Protein AF-A0A7S3HW57-F1 (afdb_monomer_lite)

Radius of gyration: 23.45 Å; chains: 1; bounding box: 52×31×63 Å

Sequence (99 aa):
MRVIFYAEPSTPEQALSLKTQADSESEEARWVSVQECANLDNSAPGLRGDELLVWGNYLNKGGHVYPLTMFGSEGSFQNTFNSKSRTIEELDKMRDEQS

Foldseek 3Di:
DDDDDDDDPPDPVVVVVPDPDDDPVCVVPDDDQLVVLVVQQVDPPHDPDCVSNVVNVCVVVVHDDDDPCVVHDVVPPPPPPDPPPPDVVNVVVVVVVVD

Secondary structure (DSSP, 8-state):
---------SSHHHHHHS--S--TTSTT-----HHHHHHHHTSTT--SSSHHHHHHHHHHTTPPPPPGGGG--TT------------HHHHHHHHHTT-

pLDDT: mean 76.57, std 14.02, range [42.97, 94.44]

Structure (mmCIF, N/CA/C/O backbone):
data_AF-A0A7S3HW57-F1
#
_entry.id   AF-A0A7S3HW57-F1
#
loop_
_atom_site.group_PDB
_atom_site.id
_atom_site.type_symbol
_atom_site.label_atom_id
_atom_site.label_alt_id
_atom_site.label_comp_id
_atom_site.label_asym_id
_atom_site.label_entity_id
_atom_site.label_seq_id
_atom_site.pdbx_PDB_ins_code
_atom_site.Cartn_x
_atom_site.Cartn_y
_atom_site.Cartn_z
_atom_site.occupancy
_atom_site.B_iso_or_equiv
_atom_site.auth_seq_id
_atom_site.auth_comp_id
_atom_site.auth_asym_id
_atom_site.auth_atom_id
_atom_site.pdbx_PDB_model_num
ATOM 1 N N . MET A 1 1 ? -9.898 -13.601 -9.174 1.00 54.25 1 MET A N 1
ATOM 2 C CA . MET A 1 1 ? -8.494 -13.194 -8.961 1.00 54.25 1 MET A CA 1
ATOM 3 C C . MET A 1 1 ? -8.491 -11.692 -8.728 1.00 54.25 1 MET A C 1
ATOM 5 O O . MET A 1 1 ? -8.960 -10.984 -9.608 1.00 54.25 1 MET A O 1
ATOM 9 N N . ARG A 1 2 ? -8.099 -11.214 -7.541 1.00 63.69 2 ARG A N 1
ATOM 10 C CA . ARG A 1 2 ? -7.956 -9.772 -7.275 1.00 63.69 2 ARG A CA 1
ATOM 11 C C . ARG A 1 2 ? -6.485 -9.410 -7.447 1.00 63.69 2 ARG A C 1
ATOM 13 O O . ARG A 1 2 ? -5.631 -10.116 -6.922 1.00 63.69 2 ARG A O 1
ATOM 20 N N . VAL A 1 3 ? -6.214 -8.372 -8.228 1.00 69.69 3 VAL A N 1
ATOM 21 C CA . VAL A 1 3 ? -4.860 -7.883 -8.505 1.00 69.69 3 VAL A CA 1
ATOM 22 C C . VAL A 1 3 ? -4.616 -6.687 -7.595 1.00 69.69 3 VAL A C 1
ATOM 24 O O . VAL A 1 3 ? -5.448 -5.783 -7.559 1.00 69.69 3 VAL A O 1
ATOM 27 N N . ILE A 1 4 ? -3.511 -6.701 -6.848 1.00 77.50 4 ILE A N 1
ATOM 28 C CA . ILE A 1 4 ? -3.076 -5.560 -6.040 1.00 77.50 4 ILE A CA 1
ATOM 29 C C . ILE A 1 4 ? -1.834 -4.980 -6.693 1.00 77.50 4 ILE A C 1
ATOM 31 O O . ILE A 1 4 ? -0.878 -5.699 -6.981 1.00 77.50 4 ILE A O 1
ATOM 35 N N . PHE A 1 5 ? -1.876 -3.677 -6.939 1.00 82.69 5 PHE A N 1
ATOM 36 C CA . PHE A 1 5 ? -0.756 -2.935 -7.486 1.00 82.69 5 PHE A CA 1
ATOM 37 C C . PHE A 1 5 ? 0.039 -2.341 -6.332 1.00 82.69 5 PHE A C 1
ATOM 39 O O . PHE A 1 5 ? -0.510 -1.640 -5.484 1.00 82.69 5 PHE A O 1
ATOM 46 N N . TYR A 1 6 ? 1.332 -2.640 -6.306 1.00 85.12 6 TYR A N 1
ATOM 47 C CA . TYR A 1 6 ? 2.282 -1.990 -5.421 1.00 85.12 6 TYR A CA 1
ATOM 48 C C . TYR A 1 6 ? 2.998 -0.888 -6.201 1.00 85.12 6 TYR A C 1
ATOM 50 O O . TYR A 1 6 ? 3.476 -1.126 -7.310 1.00 85.12 6 TYR A O 1
ATOM 58 N N . ALA A 1 7 ? 3.057 0.305 -5.621 1.00 83.06 7 ALA A N 1
ATOM 59 C CA . ALA A 1 7 ? 3.783 1.438 -6.166 1.00 83.06 7 ALA A CA 1
ATOM 60 C C . ALA A 1 7 ? 4.450 2.205 -5.026 1.00 83.06 7 ALA A C 1
ATOM 62 O O . ALA A 1 7 ? 3.884 2.340 -3.940 1.00 83.06 7 ALA A O 1
ATOM 63 N N . GLU A 1 8 ? 5.634 2.732 -5.303 1.00 81.56 8 GLU A N 1
ATOM 64 C CA . GLU A 1 8 ? 6.343 3.665 -4.439 1.00 81.56 8 GLU A CA 1
ATOM 65 C C . GLU A 1 8 ? 6.515 4.998 -5.179 1.00 81.56 8 GLU A C 1
ATOM 67 O O . GLU A 1 8 ? 6.712 5.006 -6.400 1.00 81.56 8 GLU A O 1
ATOM 72 N N . PRO A 1 9 ? 6.394 6.141 -4.487 1.00 77.75 9 PRO A N 1
ATOM 73 C CA . PRO A 1 9 ? 6.701 7.420 -5.101 1.00 77.75 9 PRO A CA 1
ATOM 74 C C . PRO A 1 9 ? 8.186 7.463 -5.473 1.00 77.75 9 PRO A C 1
ATOM 76 O O . PRO A 1 9 ? 9.035 7.005 -4.710 1.00 77.75 9 PRO A O 1
ATOM 79 N N . SER A 1 10 ? 8.515 8.056 -6.623 1.00 81.81 10 SER A N 1
ATOM 80 C CA . SER A 1 10 ? 9.913 8.163 -7.061 1.00 81.81 10 SER A CA 1
ATOM 81 C C . SER A 1 10 ? 10.766 8.970 -6.079 1.00 81.81 10 SER A C 1
ATOM 83 O O . SER A 1 10 ? 11.945 8.667 -5.914 1.00 81.81 10 SER A O 1
ATOM 85 N N . THR A 1 11 ? 10.175 9.970 -5.410 1.00 84.38 11 THR A N 1
ATOM 86 C CA . THR A 1 11 ? 10.772 10.637 -4.244 1.00 84.38 11 THR A CA 1
ATOM 87 C C . THR A 1 11 ? 9.707 11.030 -3.205 1.00 84.38 11 THR A C 1
ATOM 89 O O . THR A 1 11 ? 8.547 11.262 -3.573 1.00 84.38 11 THR A O 1
ATOM 92 N N . PRO A 1 12 ? 10.066 11.158 -1.910 1.00 76.94 12 PRO A N 1
ATOM 93 C CA . PRO A 1 12 ? 9.153 11.648 -0.872 1.00 76.94 12 PRO A CA 1
ATOM 94 C C . PRO A 1 12 ? 8.580 13.042 -1.168 1.00 76.94 12 PRO A C 1
ATOM 96 O O . PRO A 1 12 ? 7.416 13.312 -0.885 1.00 76.94 12 PRO A O 1
ATOM 99 N N . GLU A 1 13 ? 9.369 13.925 -1.782 1.00 82.38 13 GLU A N 1
ATOM 100 C CA . GLU A 1 13 ? 8.960 15.293 -2.117 1.00 82.38 13 GLU A CA 1
ATOM 101 C C . GLU A 1 13 ? 7.874 15.310 -3.196 1.00 82.38 13 GLU A C 1
ATOM 103 O O . GLU A 1 13 ? 6.954 16.125 -3.133 1.00 82.38 13 GLU A O 1
ATOM 108 N N . GLN A 1 14 ? 7.946 14.391 -4.166 1.00 78.12 14 GLN A N 1
ATOM 109 C CA . GLN A 1 14 ? 6.886 14.225 -5.158 1.00 78.12 14 GLN A CA 1
ATOM 110 C C . GLN A 1 14 ? 5.602 13.701 -4.520 1.00 78.12 14 GLN A C 1
ATOM 112 O O . GLN A 1 14 ? 4.527 14.175 -4.864 1.00 78.12 14 GLN A O 1
ATOM 117 N N . ALA A 1 15 ? 5.686 12.779 -3.557 1.00 72.06 15 ALA A N 1
ATOM 118 C CA . ALA A 1 15 ? 4.498 12.270 -2.870 1.00 72.06 15 ALA A CA 1
ATOM 119 C C . ALA A 1 15 ? 3.704 13.388 -2.170 1.00 72.06 15 ALA A C 1
ATOM 121 O O . ALA A 1 15 ? 2.475 13.359 -2.162 1.00 72.06 15 ALA A O 1
ATOM 122 N N . LEU A 1 16 ? 4.408 14.387 -1.628 1.00 71.88 16 LEU A N 1
ATOM 123 C CA . LEU A 1 16 ? 3.820 15.543 -0.947 1.00 71.88 16 LEU A CA 1
ATOM 124 C C . LEU A 1 16 ? 3.220 16.587 -1.902 1.00 71.88 16 LEU A C 1
ATOM 126 O O . LEU A 1 16 ? 2.423 17.412 -1.463 1.00 71.88 16 LEU A O 1
ATOM 130 N N . SER A 1 17 ? 3.600 16.576 -3.184 1.00 73.81 17 SER A N 1
ATOM 131 C CA . SER A 1 17 ? 3.060 17.490 -4.201 1.00 73.81 17 SER A CA 1
ATOM 132 C C . SER A 1 17 ? 1.868 16.914 -4.974 1.00 73.81 17 SER A C 1
ATOM 134 O O . SER A 1 17 ? 1.219 17.642 -5.728 1.00 73.81 17 SER A O 1
ATOM 136 N N . LEU A 1 18 ? 1.562 15.626 -4.779 1.00 73.62 18 LEU A N 1
ATOM 137 C CA . LEU A 1 18 ? 0.354 14.984 -5.298 1.00 73.62 18 LEU A CA 1
ATOM 138 C C . LEU A 1 18 ? -0.906 15.510 -4.590 1.00 73.62 18 LEU A C 1
ATOM 140 O O . LEU A 1 18 ? -0.825 16.272 -3.631 1.00 73.62 18 LEU A O 1
ATOM 144 N N . LYS A 1 19 ? -2.078 15.109 -5.107 1.00 71.50 19 LYS A N 1
ATOM 145 C CA . LYS A 1 19 ? -3.431 15.521 -4.687 1.00 71.50 19 LYS A CA 1
ATOM 146 C C . LYS A 1 19 ? -3.507 15.982 -3.220 1.00 71.50 19 LYS A C 1
ATOM 148 O O . LYS A 1 19 ? -3.472 15.172 -2.301 1.00 71.50 19 LYS A O 1
ATOM 153 N N . THR A 1 20 ? -3.648 17.294 -3.029 1.00 74.94 20 THR A N 1
ATOM 154 C CA . THR A 1 20 ? -3.633 17.952 -1.710 1.00 74.94 20 THR A CA 1
ATOM 155 C C . THR A 1 20 ? -5.025 18.205 -1.132 1.00 74.94 20 THR A C 1
ATOM 157 O O . THR A 1 20 ? -5.150 18.522 0.049 1.00 74.94 20 THR A O 1
ATOM 160 N N . GLN A 1 21 ? -6.076 18.063 -1.944 1.00 80.56 21 GLN A N 1
ATOM 161 C CA . GLN A 1 21 ? -7.468 18.214 -1.531 1.00 80.56 21 GLN A CA 1
ATOM 162 C C . GLN A 1 21 ? -8.234 16.920 -1.815 1.00 80.56 21 GLN A C 1
ATOM 164 O O . GLN A 1 21 ? -8.200 16.404 -2.936 1.00 80.56 21 GLN A O 1
ATOM 169 N N . ALA A 1 22 ? -8.905 16.398 -0.790 1.00 81.06 22 ALA A N 1
ATOM 170 C CA . ALA A 1 22 ? -9.771 15.237 -0.928 1.00 81.06 22 ALA A CA 1
ATOM 171 C C . ALA A 1 22 ? -11.039 15.603 -1.714 1.00 81.06 22 ALA A C 1
ATOM 173 O O . ALA A 1 22 ? -11.604 16.685 -1.547 1.00 81.06 22 ALA A O 1
ATOM 174 N N . ASP A 1 23 ? -11.472 14.682 -2.565 1.00 83.50 23 ASP A N 1
ATOM 175 C CA . ASP A 1 23 ? -12.804 14.648 -3.170 1.00 83.50 23 ASP A CA 1
ATOM 176 C C . ASP A 1 23 ? -13.606 13.481 -2.575 1.00 83.50 23 ASP A C 1
ATOM 178 O O . ASP A 1 23 ? -13.108 12.751 -1.716 1.00 83.50 23 ASP A O 1
ATOM 182 N N . SER A 1 24 ? -14.837 13.277 -3.047 1.00 86.06 24 SER A N 1
ATOM 183 C CA . SER A 1 24 ? -15.718 12.205 -2.564 1.00 86.06 24 SER A CA 1
ATOM 184 C C . SER A 1 24 ? -15.126 10.796 -2.684 1.00 86.06 24 SER A C 1
ATOM 186 O O . SER A 1 24 ? -15.534 9.905 -1.952 1.00 86.06 24 SER A O 1
ATOM 188 N N . GLU A 1 25 ? -14.166 10.584 -3.588 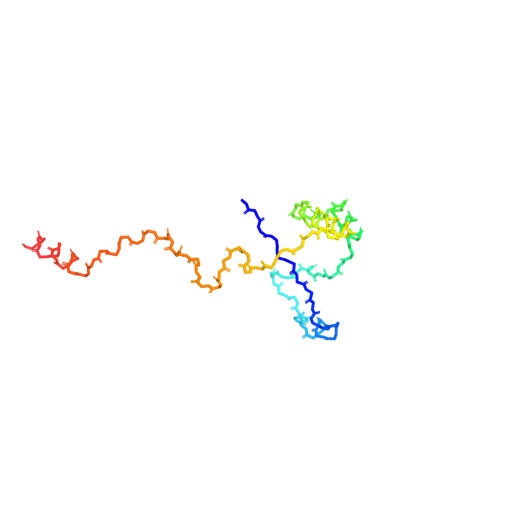1.00 77.94 25 GLU A N 1
ATOM 189 C CA . GLU A 1 25 ? -13.527 9.282 -3.825 1.00 77.94 25 GLU A CA 1
ATOM 190 C C . GLU A 1 25 ? -12.235 9.094 -3.009 1.00 77.94 25 GLU A C 1
ATOM 192 O O . GLU A 1 25 ? -11.577 8.060 -3.098 1.00 77.94 25 GLU A O 1
ATOM 197 N N . SER A 1 26 ? -11.823 10.103 -2.238 1.00 80.00 26 SER A N 1
ATOM 198 C CA . SER A 1 26 ? -10.566 10.108 -1.472 1.00 80.00 26 SER A CA 1
ATOM 199 C C . SER A 1 26 ? -10.728 10.653 -0.057 1.00 80.00 26 SER A C 1
ATOM 201 O O . SER A 1 26 ? -9.742 10.981 0.609 1.00 80.00 26 SER A O 1
ATOM 203 N N . GLU A 1 27 ? -11.968 10.736 0.416 1.00 82.00 27 GLU A N 1
ATOM 204 C CA . GLU A 1 27 ? -12.271 11.068 1.799 1.00 82.00 27 GLU A CA 1
ATOM 205 C C . GLU A 1 27 ? -11.597 10.028 2.715 1.00 82.00 27 GLU A C 1
ATOM 207 O O . GLU A 1 27 ? -11.682 8.824 2.485 1.00 82.00 27 GLU A O 1
ATOM 212 N N . GLU A 1 28 ? -10.827 10.505 3.697 1.00 81.00 28 GLU A N 1
ATOM 213 C CA . GLU A 1 28 ? -9.991 9.696 4.605 1.00 81.00 28 GLU A CA 1
ATOM 214 C C . GLU A 1 28 ? -8.778 8.963 3.995 1.00 81.00 28 GLU A C 1
ATOM 216 O O . GLU A 1 28 ? -8.087 8.234 4.717 1.00 81.00 28 GLU A O 1
ATOM 221 N N . ALA A 1 29 ? -8.446 9.183 2.717 1.00 83.12 29 ALA A N 1
ATOM 222 C CA . ALA A 1 29 ? -7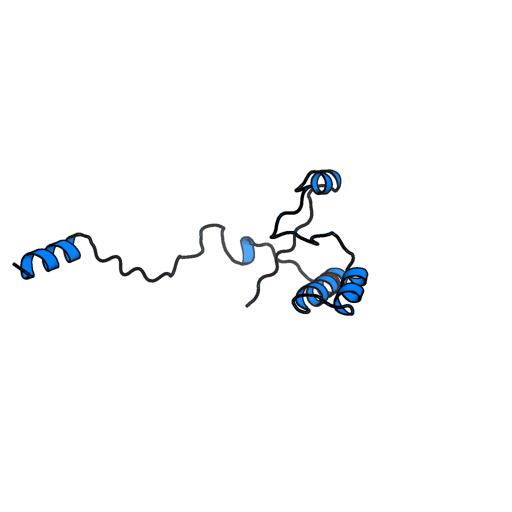.229 8.631 2.123 1.00 83.12 29 ALA A CA 1
ATOM 223 C C . ALA A 1 29 ? -5.975 9.241 2.777 1.00 83.12 29 ALA A C 1
ATOM 225 O O . ALA A 1 29 ? -5.757 10.453 2.755 1.00 83.12 29 ALA A O 1
ATOM 226 N N . ARG A 1 30 ? -5.130 8.392 3.367 1.00 82.06 30 ARG A N 1
ATOM 227 C CA . ARG A 1 30 ? -3.913 8.800 4.082 1.00 82.06 30 ARG A CA 1
ATOM 228 C C . ARG A 1 30 ? -2.858 7.706 4.050 1.00 82.06 30 ARG A C 1
ATOM 230 O O . ARG A 1 30 ? -3.176 6.521 3.984 1.00 82.06 30 ARG A O 1
ATOM 237 N N . TRP A 1 31 ? -1.602 8.120 4.159 1.00 80.56 31 TRP A N 1
ATOM 238 C CA . TRP A 1 31 ? -0.484 7.211 4.378 1.00 80.56 31 TRP A CA 1
ATOM 239 C C . TRP A 1 31 ? -0.467 6.759 5.838 1.00 80.56 31 TRP A C 1
ATOM 241 O O . TRP A 1 31 ? -0.486 7.591 6.743 1.00 80.56 31 TRP A O 1
ATOM 251 N N . VAL A 1 32 ? -0.437 5.446 6.058 1.00 86.62 32 VAL A N 1
ATOM 252 C CA . VAL A 1 32 ? -0.347 4.816 7.381 1.00 86.62 32 VAL A CA 1
ATOM 253 C C . VAL A 1 32 ? 0.602 3.627 7.319 1.00 86.62 32 VAL A C 1
ATOM 255 O O . VAL A 1 32 ? 0.751 2.983 6.280 1.00 86.62 32 VAL A O 1
ATOM 258 N N . SER A 1 33 ? 1.236 3.313 8.440 1.00 90.06 33 SER A N 1
ATOM 259 C CA . SER A 1 33 ? 1.970 2.064 8.615 1.00 90.06 33 SER A CA 1
ATOM 260 C C . SER A 1 33 ? 1.019 0.864 8.672 1.00 90.06 33 SER A C 1
ATOM 262 O O . SER A 1 33 ? -0.166 0.989 8.983 1.00 90.06 33 SER A O 1
ATOM 264 N N . VAL A 1 34 ? 1.553 -0.341 8.442 1.00 91.56 34 VAL A N 1
ATOM 265 C CA . VAL A 1 34 ? 0.780 -1.593 8.571 1.00 91.56 34 VAL A CA 1
ATOM 266 C C . VAL A 1 34 ? 0.215 -1.757 9.989 1.00 91.56 34 VAL A C 1
ATOM 268 O O . VAL A 1 34 ? -0.897 -2.251 10.155 1.00 91.56 34 VAL A O 1
ATOM 271 N N . GLN A 1 35 ? 0.938 -1.292 11.013 1.00 92.38 35 GLN A N 1
ATOM 272 C CA . GLN A 1 35 ? 0.473 -1.343 12.399 1.00 92.38 35 GLN A CA 1
ATOM 273 C C . GLN A 1 35 ? -0.685 -0.370 12.659 1.00 92.38 35 GLN A C 1
ATOM 275 O O . GLN A 1 35 ? -1.659 -0.732 13.313 1.00 92.38 35 GLN A O 1
ATOM 280 N N . GLU A 1 36 ? -0.603 0.855 12.140 1.00 91.94 36 GLU A N 1
ATOM 281 C CA . GLU A 1 36 ? -1.699 1.828 12.229 1.00 91.94 36 GLU A CA 1
ATOM 282 C C . GLU A 1 36 ? -2.927 1.353 11.449 1.00 91.94 36 GLU A C 1
ATOM 284 O O . GLU A 1 36 ? -4.045 1.464 11.942 1.00 91.94 36 GLU A O 1
ATOM 289 N N . CYS A 1 37 ? -2.720 0.745 10.280 1.00 91.44 37 CYS A N 1
ATOM 290 C CA . CYS A 1 37 ? -3.772 0.107 9.495 1.00 91.44 37 CYS A CA 1
ATOM 291 C C . CYS A 1 37 ? -4.493 -0.984 10.307 1.00 91.44 37 CYS A C 1
ATOM 293 O O . CYS A 1 37 ? -5.721 -1.032 10.314 1.00 91.44 37 CYS A O 1
ATOM 295 N N . ALA A 1 38 ? -3.753 -1.803 11.067 1.00 92.06 38 ALA A N 1
ATOM 296 C CA . ALA A 1 38 ? -4.343 -2.832 11.925 1.00 92.06 38 ALA A CA 1
ATOM 297 C C . ALA A 1 38 ? -5.176 -2.225 13.062 1.00 92.06 38 ALA A C 1
ATOM 299 O O . ALA A 1 38 ? -6.219 -2.759 13.431 1.00 92.06 38 ALA A O 1
ATOM 300 N N . ASN A 1 39 ? -4.748 -1.087 13.610 1.00 92.62 39 ASN A N 1
ATOM 301 C CA . ASN A 1 39 ? -5.521 -0.380 14.628 1.00 92.62 39 ASN A CA 1
ATOM 302 C C . ASN A 1 39 ? -6.827 0.192 14.047 1.00 92.62 39 ASN A C 1
ATOM 304 O O . ASN A 1 39 ? -7.858 0.120 14.711 1.00 92.62 39 ASN A O 1
ATOM 308 N N . LEU A 1 40 ? -6.792 0.715 12.814 1.00 90.00 40 LEU A N 1
ATOM 309 C CA . LEU A 1 40 ? -7.973 1.234 12.113 1.00 90.00 40 LEU A CA 1
ATOM 310 C C . LEU A 1 40 ? -9.007 0.138 11.835 1.00 90.00 40 LEU A C 1
ATOM 312 O O . LEU A 1 40 ? -10.199 0.378 12.010 1.00 90.00 40 LEU A O 1
ATOM 316 N N . ASP A 1 41 ? -8.560 -1.066 11.475 1.00 90.38 41 ASP A N 1
ATOM 317 C CA . ASP A 1 41 ? -9.444 -2.212 11.227 1.00 90.38 41 ASP A CA 1
ATOM 318 C C . ASP A 1 41 ? -10.219 -2.653 12.481 1.00 90.38 41 ASP A C 1
ATOM 320 O O . ASP A 1 41 ? -11.367 -3.082 12.408 1.00 90.38 41 ASP A O 1
ATOM 324 N N . ASN A 1 42 ? -9.626 -2.460 13.663 1.00 88.62 42 ASN A N 1
ATOM 325 C CA . ASN A 1 42 ? -10.251 -2.776 14.950 1.00 88.62 42 ASN A CA 1
ATOM 326 C C . ASN A 1 42 ? -11.238 -1.699 15.452 1.00 88.62 42 ASN A C 1
ATOM 328 O O . ASN A 1 42 ? -11.783 -1.828 16.550 1.00 88.62 42 ASN A O 1
ATOM 332 N N . SER A 1 43 ? -11.468 -0.627 14.689 1.00 87.00 43 SER A N 1
ATOM 333 C CA . SER A 1 43 ? -12.341 0.491 15.067 1.00 87.00 43 SER A CA 1
ATOM 334 C C . SER A 1 43 ? -13.438 0.710 14.029 1.00 87.00 43 SER A C 1
ATOM 336 O O . SER A 1 43 ? -13.160 0.629 12.845 1.00 87.00 43 SER A O 1
ATOM 338 N N . ALA A 1 44 ? -14.678 1.012 14.432 1.00 85.38 44 ALA A N 1
ATOM 339 C CA . ALA A 1 44 ? -15.746 1.333 13.475 1.00 85.38 44 ALA A CA 1
ATOM 340 C C . ALA A 1 44 ? -15.432 2.645 12.715 1.00 85.38 44 ALA A C 1
ATOM 342 O O . ALA A 1 44 ? -15.044 3.616 13.368 1.00 85.38 44 ALA A O 1
ATOM 343 N N . PRO A 1 45 ? -15.631 2.722 11.380 1.00 84.88 45 PRO A N 1
ATOM 344 C CA . PRO A 1 45 ? -16.298 1.746 10.503 1.00 84.88 45 PRO A CA 1
ATOM 345 C C . PRO A 1 45 ? -15.425 0.573 10.014 1.00 84.88 45 PRO A C 1
ATOM 347 O O . PRO A 1 45 ? -15.964 -0.356 9.416 1.00 84.88 45 PRO A O 1
ATOM 350 N N . GLY A 1 46 ? -14.123 0.586 10.297 1.00 86.31 46 GLY A N 1
ATOM 351 C CA . GLY A 1 46 ? -13.167 -0.464 9.940 1.00 86.31 46 GLY A CA 1
ATOM 352 C C . GLY A 1 46 ? -12.645 -0.334 8.514 1.00 86.31 46 GLY A C 1
ATOM 353 O O . GLY A 1 46 ? -12.977 0.610 7.791 1.00 86.31 46 GLY A O 1
ATOM 354 N N . LEU A 1 47 ? -11.808 -1.285 8.094 1.00 87.31 47 LEU A N 1
ATOM 355 C CA . LEU A 1 47 ? -11.374 -1.361 6.704 1.00 87.31 47 LEU A CA 1
ATOM 356 C C . LEU A 1 47 ? -12.429 -2.070 5.852 1.00 87.31 47 LEU A C 1
ATOM 358 O O . LEU A 1 47 ? -13.194 -2.920 6.312 1.00 87.31 47 LEU A O 1
ATOM 362 N N . ARG A 1 48 ? -12.443 -1.754 4.555 1.00 86.12 48 ARG A N 1
ATOM 363 C CA . ARG A 1 48 ? -13.260 -2.469 3.568 1.00 86.12 48 ARG A CA 1
ATOM 364 C C . ARG A 1 48 ? -12.587 -3.797 3.193 1.00 86.12 48 ARG A C 1
ATOM 366 O O . ARG A 1 48 ? -12.179 -3.968 2.050 1.00 86.12 48 ARG A O 1
ATOM 373 N N . GLY A 1 49 ? -12.503 -4.708 4.160 1.00 86.06 49 GLY A N 1
ATOM 374 C CA . GLY A 1 49 ? -11.835 -6.004 4.033 1.00 86.06 49 GLY A CA 1
ATOM 375 C C . GLY A 1 49 ? -10.409 -6.020 4.591 1.00 86.06 49 GLY A C 1
ATOM 376 O O . GLY A 1 49 ? -9.846 -4.989 4.958 1.00 86.06 49 GLY A O 1
ATOM 377 N N . ASP A 1 50 ? -9.836 -7.219 4.676 1.00 88.00 50 ASP A N 1
ATOM 378 C CA . ASP A 1 50 ? -8.532 -7.489 5.288 1.00 88.00 50 ASP A CA 1
ATOM 379 C C . ASP A 1 50 ? -7.365 -7.404 4.290 1.00 88.00 50 ASP A C 1
ATOM 381 O O . ASP A 1 50 ? -6.202 -7.586 4.661 1.00 88.00 50 ASP A O 1
ATOM 385 N N . GLU A 1 51 ? -7.639 -7.111 3.014 1.00 88.38 51 GLU A N 1
ATOM 386 C CA . GLU A 1 51 ? -6.662 -7.268 1.939 1.00 88.38 51 GLU A CA 1
A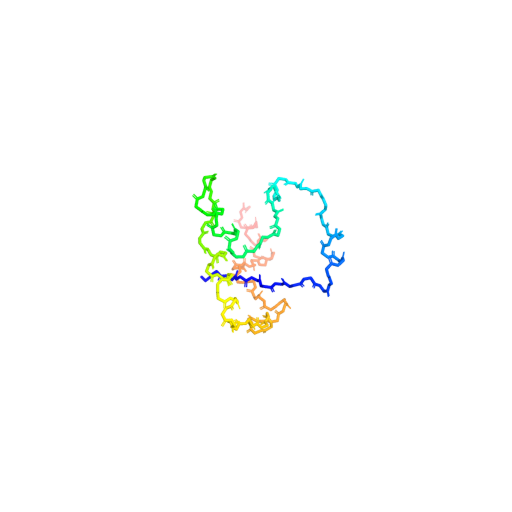TOM 387 C C . GLU A 1 51 ? -5.444 -6.361 2.125 1.00 88.38 51 GLU A C 1
ATOM 389 O O . GLU A 1 51 ? -4.317 -6.789 1.870 1.00 88.38 51 GLU A O 1
ATOM 394 N N . LEU A 1 52 ? -5.655 -5.130 2.603 1.00 87.38 52 LEU A N 1
ATOM 395 C CA . LEU A 1 52 ? -4.577 -4.175 2.875 1.00 87.38 52 LEU A CA 1
ATOM 396 C C . LEU A 1 52 ? -3.634 -4.685 3.970 1.00 87.38 52 LEU A C 1
ATOM 398 O O . LEU A 1 52 ? -2.416 -4.560 3.842 1.00 87.38 52 LEU A O 1
ATOM 402 N N . LEU A 1 53 ? -4.179 -5.314 5.015 1.00 91.00 53 LEU A N 1
ATOM 403 C CA . LEU A 1 53 ? -3.388 -5.900 6.096 1.00 91.00 53 LEU A CA 1
ATOM 404 C C . LEU A 1 53 ? -2.637 -7.140 5.629 1.00 91.00 53 LEU A C 1
ATOM 406 O O . LEU A 1 53 ? -1.455 -7.300 5.943 1.00 91.00 53 LEU A O 1
ATOM 410 N N . VAL A 1 54 ? -3.296 -8.009 4.863 1.00 91.94 54 VAL A N 1
ATOM 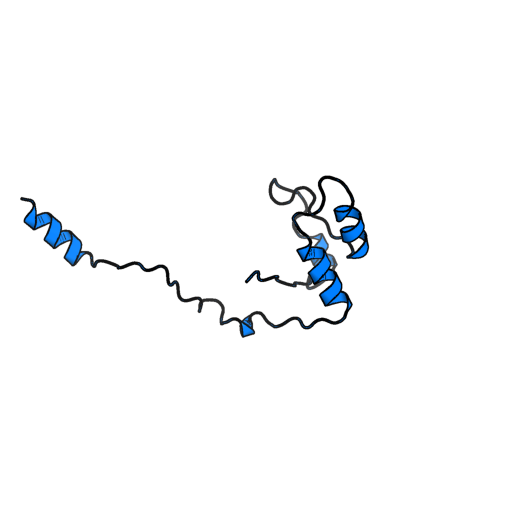411 C CA . VAL A 1 54 ? -2.674 -9.212 4.299 1.00 91.94 54 VAL A CA 1
ATOM 412 C C . VAL A 1 54 ? -1.496 -8.827 3.404 1.00 91.94 54 VAL A C 1
ATOM 414 O O . VAL A 1 54 ? -0.392 -9.350 3.579 1.00 91.94 54 VAL A O 1
ATOM 417 N N . TRP A 1 55 ? -1.692 -7.870 2.496 1.00 90.81 55 TRP A N 1
ATOM 418 C CA . TRP A 1 55 ? -0.645 -7.425 1.579 1.00 90.81 55 TRP A CA 1
ATOM 419 C C . TRP A 1 55 ? 0.456 -6.621 2.260 1.00 90.81 55 TRP A C 1
ATOM 421 O O . TRP A 1 55 ? 1.631 -6.873 1.994 1.00 90.81 55 TRP A O 1
ATOM 431 N N . GLY A 1 56 ? 0.115 -5.720 3.182 1.00 91.25 56 GLY A N 1
ATOM 432 C CA . GLY A 1 56 ? 1.107 -4.988 3.970 1.00 91.25 56 GLY A CA 1
ATOM 433 C C . GLY A 1 56 ? 2.026 -5.933 4.750 1.00 91.25 56 GLY A C 1
ATOM 434 O O . GLY A 1 56 ? 3.248 -5.786 4.726 1.00 91.25 56 GLY A O 1
ATOM 435 N N . ASN A 1 57 ? 1.459 -6.971 5.371 1.00 92.88 57 ASN A N 1
ATOM 436 C CA . ASN A 1 57 ? 2.239 -7.998 6.062 1.00 92.88 57 ASN A CA 1
ATOM 437 C C . ASN A 1 57 ? 3.073 -8.867 5.113 1.00 92.88 57 ASN A C 1
ATOM 439 O O . ASN A 1 57 ? 4.191 -9.243 5.463 1.00 92.88 57 ASN A O 1
ATOM 443 N N . TYR A 1 58 ? 2.546 -9.206 3.935 1.00 93.19 58 TYR A N 1
ATOM 444 C CA . TYR A 1 58 ? 3.288 -9.937 2.908 1.00 93.19 58 TYR A CA 1
ATOM 445 C C . TYR A 1 58 ? 4.530 -9.156 2.454 1.00 93.19 58 TYR A C 1
ATOM 447 O O . TYR A 1 58 ? 5.630 -9.709 2.449 1.00 93.19 58 TYR A O 1
ATOM 455 N N . LEU A 1 59 ? 4.380 -7.860 2.162 1.00 91.88 59 LEU A N 1
ATOM 456 C CA . LEU A 1 59 ? 5.486 -6.988 1.757 1.00 91.88 59 LEU A CA 1
ATOM 457 C C . LEU A 1 59 ? 6.523 -6.822 2.877 1.00 91.88 59 LEU A C 1
ATOM 459 O O . LEU A 1 59 ? 7.713 -7.013 2.634 1.00 91.88 59 LEU A O 1
ATOM 463 N N . ASN A 1 60 ? 6.089 -6.581 4.120 1.00 92.31 60 ASN A N 1
ATOM 464 C CA . ASN A 1 60 ? 6.992 -6.460 5.275 1.00 92.31 60 ASN A CA 1
ATOM 465 C C . ASN A 1 60 ? 7.825 -7.725 5.543 1.00 92.31 60 ASN A C 1
ATOM 467 O O . ASN A 1 60 ? 8.900 -7.644 6.132 1.00 92.31 60 ASN A O 1
ATOM 471 N N . LYS A 1 61 ? 7.347 -8.899 5.116 1.00 94.44 61 LYS A N 1
ATOM 472 C CA . LYS A 1 61 ? 8.069 -10.179 5.222 1.00 94.44 61 LYS A CA 1
ATOM 473 C C . LYS A 1 61 ? 9.013 -10.445 4.041 1.00 94.44 61 LYS A C 1
ATOM 475 O O . LYS A 1 61 ? 9.551 -11.545 3.945 1.00 94.44 61 LYS A O 1
ATOM 480 N N . GLY A 1 62 ? 9.213 -9.473 3.150 1.00 93.19 62 GLY A N 1
ATOM 481 C CA . GLY A 1 62 ? 10.034 -9.629 1.948 1.00 93.19 62 GLY A CA 1
ATOM 482 C C . GLY A 1 62 ? 9.326 -10.387 0.824 1.00 93.19 62 GLY A C 1
ATOM 483 O O . GLY A 1 62 ? 9.982 -11.046 0.019 1.00 93.19 62 GLY A O 1
ATOM 484 N N . GLY A 1 63 ? 7.992 -10.337 0.788 1.00 91.44 63 GLY A N 1
ATOM 485 C CA . GLY A 1 63 ? 7.195 -10.951 -0.265 1.00 91.44 63 GLY A CA 1
ATOM 486 C C . GLY A 1 63 ? 7.576 -10.442 -1.658 1.00 91.44 63 GLY A C 1
ATOM 487 O O . GLY A 1 63 ? 7.903 -9.273 -1.855 1.00 91.44 63 GLY A O 1
ATOM 488 N N . HIS A 1 64 ? 7.519 -11.330 -2.646 1.00 89.94 64 HIS A N 1
ATOM 489 C CA . HIS A 1 64 ? 7.849 -10.999 -4.027 1.00 89.94 64 HIS A CA 1
ATOM 490 C C . HIS A 1 64 ? 6.789 -10.095 -4.660 1.00 89.94 64 HIS A C 1
ATOM 492 O O . HIS A 1 64 ? 5.598 -10.420 -4.650 1.00 89.94 64 HIS A O 1
ATOM 498 N N . VAL A 1 65 ? 7.247 -9.002 -5.270 1.00 89.00 65 VAL A N 1
ATOM 499 C CA . VAL A 1 65 ? 6.459 -8.159 -6.172 1.00 89.00 65 VAL A CA 1
ATOM 500 C C . VAL A 1 65 ? 6.901 -8.470 -7.594 1.00 89.00 65 VAL A C 1
ATOM 502 O O . VAL A 1 65 ? 8.084 -8.375 -7.922 1.00 89.00 65 VAL A O 1
ATOM 505 N N . TYR A 1 66 ? 5.954 -8.874 -8.433 1.00 86.50 66 TYR A N 1
ATOM 506 C CA . TYR A 1 66 ? 6.228 -9.182 -9.831 1.00 86.50 66 TYR A CA 1
ATOM 507 C C . TYR A 1 66 ? 5.963 -7.957 -10.707 1.00 86.50 66 TYR A C 1
ATOM 509 O O . TYR A 1 66 ? 4.991 -7.236 -10.466 1.00 86.50 66 TYR A O 1
ATOM 517 N N . PRO A 1 67 ? 6.796 -7.712 -11.732 1.00 85.06 67 PRO A N 1
ATOM 518 C CA . PRO A 1 67 ? 6.583 -6.599 -12.642 1.00 85.06 67 PRO A CA 1
ATOM 519 C C . PRO A 1 67 ? 5.276 -6.794 -13.411 1.00 85.06 67 PRO A C 1
ATOM 521 O O . PRO A 1 67 ? 4.943 -7.909 -13.817 1.00 85.06 67 PRO A O 1
ATOM 524 N N . LEU A 1 68 ? 4.559 -5.696 -13.664 1.00 82.00 68 LEU A N 1
ATOM 525 C CA . LEU A 1 68 ? 3.277 -5.728 -14.376 1.00 82.00 68 LEU A CA 1
ATOM 526 C C . LEU A 1 68 ? 3.385 -6.408 -15.751 1.00 82.00 68 LEU A C 1
ATOM 528 O O . LEU A 1 68 ? 2.469 -7.110 -16.168 1.00 82.00 68 LEU A O 1
ATOM 532 N N . THR A 1 69 ? 4.541 -6.276 -16.405 1.00 82.06 69 THR A N 1
ATOM 533 C CA . THR A 1 69 ? 4.856 -6.906 -17.695 1.00 82.06 69 THR A CA 1
ATOM 534 C C . THR A 1 69 ? 4.784 -8.433 -17.674 1.00 82.06 69 THR A C 1
ATOM 536 O O . THR A 1 69 ? 4.591 -9.037 -18.726 1.00 82.06 69 THR A O 1
ATOM 539 N N . MET A 1 70 ? 4.882 -9.073 -16.502 1.00 81.00 70 MET A N 1
ATOM 540 C CA . MET A 1 70 ? 4.662 -10.516 -16.353 1.00 81.00 70 MET A CA 1
ATOM 541 C C . MET A 1 70 ? 3.217 -10.914 -16.693 1.00 81.00 70 MET A C 1
ATOM 543 O O . MET A 1 70 ? 2.986 -12.016 -17.184 1.00 81.00 70 MET A O 1
ATOM 547 N N . PHE A 1 71 ? 2.245 -10.030 -16.449 1.00 75.81 71 PHE A N 1
ATOM 548 C CA . PHE A 1 71 ? 0.825 -10.295 -16.697 1.00 75.81 71 PHE A CA 1
ATOM 549 C C . PHE A 1 71 ? 0.381 -9.948 -18.125 1.00 75.81 71 PHE A C 1
ATOM 551 O O . PHE A 1 71 ? -0.751 -10.249 -18.499 1.00 75.81 71 PHE A O 1
ATOM 558 N N . GLY A 1 72 ? 1.261 -9.344 -18.926 1.00 71.31 72 GLY A N 1
ATOM 559 C CA . GLY A 1 72 ? 1.004 -8.975 -20.315 1.00 71.31 72 GLY A CA 1
ATOM 560 C C . GLY A 1 72 ? 1.626 -7.632 -20.686 1.00 71.31 72 GLY A C 1
ATOM 561 O O . GLY A 1 72 ? 2.065 -6.861 -19.834 1.00 71.31 72 GLY A O 1
ATOM 562 N N . SER A 1 73 ? 1.663 -7.339 -21.984 1.00 69.00 73 SER A N 1
ATOM 563 C CA . SER A 1 73 ? 2.043 -6.017 -22.485 1.00 69.00 73 SER A CA 1
ATOM 564 C C . SER A 1 73 ? 0.862 -5.057 -22.344 1.00 69.00 73 SER A C 1
ATOM 566 O O . SER A 1 73 ? -0.278 -5.429 -22.638 1.00 69.00 73 SER A O 1
ATOM 568 N N . GLU A 1 74 ? 1.114 -3.821 -21.922 1.00 62.19 74 GLU A N 1
ATOM 569 C CA . GLU A 1 74 ? 0.096 -2.769 -21.906 1.00 62.19 74 GLU A CA 1
ATOM 570 C C . GLU A 1 74 ? -0.500 -2.622 -23.324 1.00 62.19 74 GLU A C 1
ATOM 572 O O . GLU A 1 74 ? 0.235 -2.508 -24.304 1.00 62.19 74 GLU A O 1
ATOM 577 N N . GLY A 1 75 ? -1.825 -2.759 -23.459 1.00 61.41 75 GLY A N 1
ATOM 578 C CA . GLY A 1 75 ? -2.522 -2.800 -24.757 1.00 61.41 75 GLY A CA 1
ATOM 579 C C . GLY A 1 75 ? -2.763 -4.194 -25.366 1.00 61.41 75 GLY A C 1
ATOM 580 O O . GLY A 1 75 ? -3.453 -4.295 -26.375 1.00 61.41 75 GLY A O 1
ATOM 581 N N . SER A 1 76 ? -2.263 -5.277 -24.754 1.00 56.09 76 SER A N 1
ATOM 582 C CA . SER A 1 76 ? -2.482 -6.662 -25.227 1.00 56.09 76 SER A CA 1
ATOM 583 C C . SER A 1 76 ? -3.647 -7.399 -24.556 1.00 56.09 76 SER A C 1
ATOM 585 O O . SER A 1 76 ? -3.912 -8.553 -24.901 1.00 56.09 76 SER A O 1
ATOM 587 N N . PHE A 1 77 ? -4.382 -6.749 -23.640 1.00 51.53 77 PHE A N 1
ATOM 588 C CA . PHE A 1 77 ? -5.665 -7.271 -23.165 1.00 51.53 77 PHE A CA 1
ATOM 589 C C . PHE A 1 77 ? -6.629 -7.311 -24.350 1.00 51.53 77 PHE A C 1
ATOM 591 O O . PHE A 1 77 ? -7.261 -6.314 -24.699 1.00 51.53 77 PHE A O 1
ATOM 598 N N . GLN A 1 78 ? -6.699 -8.470 -25.007 1.00 52.75 78 GLN A N 1
ATOM 599 C CA . GLN A 1 78 ? -7.663 -8.719 -26.060 1.00 52.75 78 GLN A CA 1
ATOM 600 C C . GLN A 1 78 ? -9.047 -8.482 -25.473 1.00 52.75 78 GLN A C 1
ATOM 602 O O . GLN A 1 78 ? -9.496 -9.200 -24.576 1.00 52.75 78 GLN A O 1
ATOM 607 N N . ASN A 1 79 ? -9.695 -7.442 -25.986 1.00 45.34 79 ASN A N 1
ATOM 608 C CA . ASN A 1 79 ? -11.070 -7.106 -25.700 1.00 45.34 79 ASN A CA 1
ATOM 609 C C . ASN A 1 79 ? -11.944 -8.262 -26.205 1.00 45.34 79 ASN A C 1
ATOM 611 O O . ASN A 1 79 ? -12.435 -8.254 -27.326 1.00 45.34 79 ASN A O 1
ATOM 615 N N . THR A 1 80 ? -12.106 -9.298 -25.387 1.00 47.41 80 THR A N 1
ATOM 616 C CA . THR A 1 80 ? -13.056 -10.390 -25.617 1.00 47.41 80 THR A CA 1
ATOM 617 C C . THR A 1 80 ? -14.448 -9.975 -25.142 1.00 47.41 80 THR A C 1
ATOM 619 O O . THR A 1 80 ? -15.241 -10.793 -24.687 1.00 47.41 80 THR A O 1
ATOM 622 N N . PHE A 1 81 ? -14.798 -8.693 -25.297 1.00 42.97 81 PHE A N 1
ATOM 623 C CA . PHE A 1 81 ? -16.193 -8.336 -25.481 1.00 42.97 81 PHE A CA 1
ATOM 624 C C . PHE A 1 81 ? -16.580 -8.763 -26.890 1.00 42.97 81 PHE A C 1
ATOM 626 O O . PHE A 1 81 ? -16.199 -8.157 -27.886 1.00 42.97 81 PHE A O 1
ATOM 633 N N . ASN A 1 82 ? -17.305 -9.875 -26.934 1.00 53.44 82 ASN A N 1
ATOM 634 C CA . ASN A 1 82 ? -17.924 -10.484 -28.096 1.00 53.44 82 ASN A CA 1
ATOM 635 C C . ASN A 1 82 ? -18.864 -9.485 -28.799 1.00 53.44 82 ASN A C 1
ATOM 637 O O . ASN A 1 82 ? -20.084 -9.575 -28.665 1.00 53.44 82 ASN A O 1
ATOM 641 N N . SER A 1 83 ? -18.326 -8.527 -29.556 1.00 45.53 83 SER A N 1
ATOM 642 C CA . SER A 1 83 ? -19.098 -7.888 -30.607 1.00 45.53 83 SER A CA 1
ATOM 643 C C . SER A 1 83 ? -19.045 -8.836 -31.792 1.00 45.53 83 SER A C 1
ATOM 645 O O . SER A 1 83 ? -18.088 -8.864 -32.565 1.00 45.53 83 SER A O 1
ATOM 647 N N . LYS A 1 84 ? -20.115 -9.612 -31.972 1.00 50.22 84 LYS A N 1
ATOM 648 C CA . LYS A 1 84 ? -20.557 -9.898 -33.334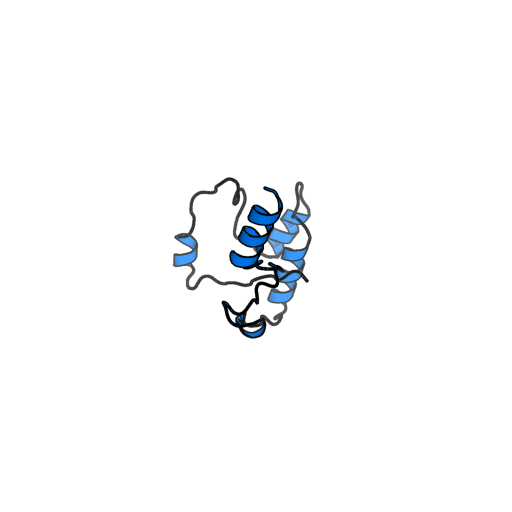 1.00 50.22 84 LYS A CA 1
ATOM 649 C C . LYS A 1 84 ? -20.773 -8.538 -33.995 1.00 50.22 84 LYS A C 1
ATOM 651 O O . LYS A 1 84 ? -21.861 -7.975 -33.906 1.00 50.22 84 LYS A O 1
ATOM 656 N N . SER A 1 85 ? -19.714 -7.981 -34.568 1.00 52.66 85 SER A N 1
ATOM 657 C CA . SER A 1 85 ? -19.791 -6.853 -35.474 1.00 52.66 85 SER A CA 1
ATOM 658 C C . SER A 1 85 ? -20.524 -7.386 -36.689 1.00 52.66 85 SER A C 1
ATOM 660 O O . SER A 1 85 ? -19.910 -7.951 -37.588 1.00 52.66 85 SER A O 1
ATOM 662 N N . ARG A 1 86 ? -21.856 -7.300 -36.661 1.00 59.38 86 ARG A N 1
ATOM 663 C CA . ARG A 1 86 ? -22.632 -7.401 -37.889 1.00 59.38 86 ARG A CA 1
ATOM 664 C C . ARG A 1 86 ? -22.125 -6.281 -38.775 1.00 59.38 86 ARG A C 1
ATOM 666 O O . ARG A 1 86 ? -22.067 -5.126 -38.346 1.00 59.38 86 ARG A O 1
ATOM 673 N N . THR A 1 87 ? -21.659 -6.639 -39.958 1.00 64.69 87 THR A N 1
ATOM 674 C CA . THR A 1 87 ? -21.257 -5.657 -40.956 1.00 64.69 87 THR A CA 1
ATOM 675 C C . THR A 1 87 ? -22.477 -4.809 -41.316 1.00 64.69 87 THR A C 1
ATOM 677 O O . THR A 1 87 ? -23.611 -5.284 -41.274 1.00 64.69 87 THR A O 1
ATOM 680 N N . ILE A 1 88 ? -22.266 -3.533 -41.652 1.00 62.88 88 ILE A N 1
ATOM 681 C CA . ILE A 1 88 ? -23.356 -2.624 -42.054 1.00 62.88 88 ILE A CA 1
ATOM 682 C C . ILE A 1 88 ? -24.161 -3.210 -43.231 1.00 62.88 88 ILE A C 1
ATOM 684 O O . ILE A 1 88 ? -25.374 -3.045 -43.290 1.00 62.88 88 ILE A O 1
ATOM 688 N N . GLU A 1 89 ? -23.517 -4.009 -44.085 1.00 60.28 89 GLU A N 1
ATOM 689 C CA . GLU A 1 89 ? -24.159 -4.751 -45.176 1.00 60.28 89 GLU A CA 1
ATOM 690 C C . GLU A 1 89 ? -25.223 -5.762 -44.710 1.00 60.28 89 GLU A C 1
ATOM 692 O O . GLU A 1 89 ? -26.206 -5.988 -45.415 1.00 60.28 89 GLU A O 1
ATOM 697 N N . GLU A 1 90 ? -25.065 -6.370 -43.529 1.00 62.94 90 GLU A N 1
ATOM 698 C CA . GLU A 1 90 ? -26.080 -7.268 -42.961 1.00 62.94 90 GLU A CA 1
ATOM 699 C C . GLU A 1 90 ? -27.284 -6.492 -42.412 1.00 62.94 90 GLU A C 1
ATOM 701 O O . GLU A 1 90 ? -28.398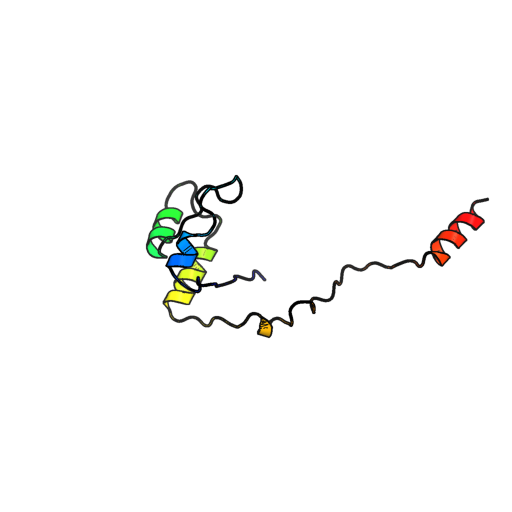 -7.011 -42.416 1.00 62.94 90 GLU A O 1
ATOM 706 N N . LEU A 1 91 ? -27.084 -5.250 -41.960 1.00 61.09 91 LEU A N 1
ATOM 707 C CA . LEU A 1 91 ? -28.159 -4.396 -41.449 1.00 61.09 91 LEU A CA 1
ATOM 708 C C . LEU A 1 91 ? -28.994 -3.774 -42.578 1.00 61.09 91 LEU A C 1
ATOM 710 O O . LEU A 1 91 ? -30.210 -3.675 -42.425 1.00 61.09 91 LEU A O 1
ATOM 714 N N . ASP A 1 92 ? -28.379 -3.425 -43.712 1.00 65.38 92 ASP A N 1
ATOM 715 C CA . ASP A 1 92 ? -29.111 -2.910 -44.881 1.00 65.38 92 ASP A CA 1
ATOM 716 C C . ASP A 1 92 ? -29.956 -3.999 -45.558 1.00 65.38 92 ASP A C 1
ATOM 718 O O . ASP A 1 92 ? -31.114 -3.755 -45.891 1.00 65.38 92 ASP A O 1
ATOM 722 N N . LYS A 1 93 ? -29.461 -5.243 -45.649 1.00 67.06 93 LYS A N 1
ATOM 723 C CA . LYS A 1 93 ? -30.265 -6.358 -46.190 1.00 67.06 93 LYS A CA 1
ATOM 724 C C . LYS A 1 93 ? -31.527 -6.647 -45.377 1.00 67.06 93 LYS A C 1
ATOM 726 O O . LYS A 1 93 ? -32.559 -6.977 -45.947 1.00 67.06 93 LYS A O 1
ATOM 731 N N . MET A 1 94 ? -31.475 -6.483 -44.055 1.00 60.72 94 MET A N 1
ATOM 732 C CA . MET A 1 94 ? -32.652 -6.664 -43.197 1.00 60.72 94 MET A CA 1
ATOM 733 C C . MET A 1 94 ? -33.665 -5.514 -43.309 1.00 60.72 94 MET A C 1
ATOM 735 O O . MET A 1 94 ? -34.821 -5.685 -42.924 1.00 60.72 94 MET A O 1
ATOM 739 N N . ARG A 1 95 ? -33.245 -4.343 -43.804 1.00 61.81 95 ARG A N 1
ATOM 740 C CA . ARG A 1 95 ? -34.115 -3.177 -43.997 1.00 61.81 95 ARG A CA 1
ATOM 741 C C . ARG A 1 95 ? -34.942 -3.290 -45.276 1.00 61.81 95 ARG A C 1
ATOM 743 O O . ARG A 1 95 ? -36.099 -2.878 -45.272 1.00 61.81 95 ARG A O 1
ATOM 750 N N . ASP A 1 96 ? -34.375 -3.889 -46.318 1.00 60.91 96 ASP A N 1
ATOM 751 C CA . ASP A 1 96 ? -35.050 -4.070 -47.606 1.00 60.91 96 ASP A CA 1
ATOM 752 C C . ASP A 1 96 ? -36.039 -5.252 -47.610 1.00 60.91 96 ASP A C 1
ATOM 754 O O . ASP A 1 96 ? -36.996 -5.249 -48.376 1.00 60.91 96 ASP A O 1
ATOM 758 N N . GLU A 1 97 ? -35.882 -6.232 -46.714 1.00 58.69 97 GLU A N 1
ATOM 759 C CA . GLU A 1 97 ? -36.818 -7.365 -46.563 1.00 58.69 97 GLU A CA 1
ATOM 760 C C . GLU A 1 97 ? -38.080 -7.034 -45.736 1.00 58.69 97 GLU A C 1
ATOM 762 O O . GLU A 1 97 ? -38.918 -7.905 -45.498 1.00 58.69 97 GLU A O 1
ATOM 767 N N . GLN A 1 98 ? -38.225 -5.788 -45.272 1.00 58.53 98 GLN A N 1
ATOM 768 C CA . GLN A 1 98 ? -39.377 -5.306 -44.493 1.00 58.53 98 GLN A CA 1
ATOM 769 C C . GLN A 1 98 ? -40.231 -4.265 -45.242 1.00 58.53 98 GLN A C 1
ATOM 771 O O . GLN A 1 98 ? -41.077 -3.620 -44.616 1.00 58.53 98 GLN A O 1
ATOM 776 N N . SER A 1 99 ? -40.035 -4.096 -46.558 1.00 49.22 99 SER A N 1
ATOM 777 C CA . SER A 1 99 ? -40.867 -3.231 -47.410 1.00 49.22 99 SER A CA 1
ATOM 778 C C . SER A 1 99 ? -41.582 -3.985 -48.523 1.00 49.22 99 SER A C 1
ATOM 780 O O . SER A 1 99 ? -41.097 -5.050 -48.957 1.00 49.22 99 SER A O 1
#

Organism: NCBI:txid182087